Protein AF-A0A0F9A7Q0-F1 (afdb_monomer_lite)

Foldseek 3Di:
DWADWDAQPPPSQDIDTDPDPPDRHDCDCVRRVGPDPPVVVVVVVVVVVVVDPDPPPPDDDDDPDAPPPQFEAEAEDPVPPDPDPVVVVVVVVCCVVRVHPYYHYDD

Radius of gyration: 23.17 Å; chains: 1; bounding box: 62×39×36 Å

Organism: NCBI:txid412755

Structure (mmCIF, N/CA/C/O backbone):
data_AF-A0A0F9A7Q0-F1
#
_entry.id   AF-A0A0F9A7Q0-F1
#
loop_
_atom_site.group_PDB
_atom_site.id
_atom_site.type_symbol
_atom_site.label_atom_id
_atom_site.label_alt_id
_atom_site.label_comp_id
_atom_site.label_asym_id
_atom_site.label_entity_id
_atom_site.label_seq_id
_atom_site.pdbx_PDB_ins_code
_atom_site.Cartn_x
_atom_site.Cartn_y
_atom_site.Cartn_z
_atom_site.occupancy
_atom_site.B_iso_or_equiv
_atom_site.auth_seq_id
_atom_site.auth_comp_id
_atom_site.auth_asym_id
_atom_site.auth_atom_id
_atom_site.pdbx_PDB_model_num
ATOM 1 N N . MET A 1 1 ? 47.672 14.421 0.018 1.00 57.84 1 MET A N 1
ATOM 2 C CA . MET A 1 1 ? 47.319 13.352 0.974 1.00 57.84 1 MET A CA 1
ATOM 3 C C . MET A 1 1 ? 45.820 13.161 0.885 1.00 57.84 1 MET A C 1
ATOM 5 O O . MET A 1 1 ? 45.099 14.095 1.209 1.00 57.84 1 MET A O 1
ATOM 9 N N . GLY A 1 2 ? 45.382 12.035 0.327 1.00 74.44 2 GLY A N 1
ATOM 10 C CA . GLY A 1 2 ? 43.967 11.666 0.290 1.00 74.44 2 GLY A CA 1
ATOM 11 C C . GLY A 1 2 ? 43.498 11.182 1.659 1.00 74.44 2 GLY A C 1
ATOM 12 O O . GLY A 1 2 ? 44.314 10.722 2.464 1.00 74.44 2 GLY A O 1
ATOM 13 N N . TYR A 1 3 ? 42.209 11.321 1.946 1.00 83.44 3 TYR A N 1
ATOM 14 C CA . TYR A 1 3 ? 41.614 10.729 3.142 1.00 83.44 3 TYR A CA 1
ATOM 15 C C . TYR A 1 3 ? 41.333 9.242 2.888 1.00 83.44 3 TYR A C 1
ATOM 17 O O . TYR A 1 3 ? 41.142 8.825 1.750 1.00 83.44 3 TYR A O 1
ATOM 25 N N . ALA A 1 4 ? 41.294 8.420 3.939 1.00 87.56 4 ALA A N 1
ATOM 26 C CA . ALA A 1 4 ? 40.881 7.027 3.782 1.00 87.56 4 ALA A CA 1
ATOM 27 C C . ALA A 1 4 ? 39.447 6.954 3.233 1.00 87.56 4 ALA A C 1
ATOM 29 O O . ALA A 1 4 ? 38.586 7.745 3.634 1.00 87.56 4 ALA A O 1
ATOM 30 N N . LYS A 1 5 ? 39.205 5.997 2.335 1.00 87.69 5 LYS A N 1
ATOM 31 C CA . LYS A 1 5 ? 37.871 5.722 1.805 1.00 87.69 5 LYS A CA 1
ATOM 32 C C . LYS A 1 5 ? 36.911 5.309 2.926 1.00 87.69 5 LYS A C 1
ATOM 34 O O . LYS A 1 5 ? 37.328 4.732 3.932 1.00 87.69 5 LYS A O 1
ATOM 39 N N . ARG A 1 6 ? 35.635 5.664 2.775 1.00 85.81 6 ARG A N 1
ATOM 40 C CA . ARG A 1 6 ? 34.552 5.382 3.729 1.00 85.81 6 ARG A CA 1
ATOM 41 C C . ARG A 1 6 ? 33.259 5.075 2.976 1.00 85.81 6 ARG A C 1
ATOM 43 O O . ARG A 1 6 ? 33.070 5.546 1.857 1.00 85.81 6 ARG A O 1
ATOM 50 N N . TRP A 1 7 ? 32.363 4.321 3.598 1.00 85.44 7 TRP A N 1
ATOM 51 C CA . TRP A 1 7 ? 31.025 4.054 3.061 1.00 85.44 7 TRP A CA 1
ATOM 52 C C . TRP A 1 7 ? 30.075 5.249 3.270 1.00 85.44 7 TRP A C 1
ATOM 54 O O . TRP A 1 7 ? 30.221 5.975 4.255 1.00 85.44 7 TRP A O 1
ATOM 64 N N . CYS A 1 8 ? 29.136 5.493 2.336 1.00 82.25 8 CYS A N 1
ATOM 65 C CA . CYS A 1 8 ? 28.117 6.553 2.479 1.00 82.25 8 CYS A CA 1
ATOM 66 C C . CYS A 1 8 ? 27.196 6.231 3.667 1.00 82.25 8 CYS A C 1
ATOM 68 O O . CYS A 1 8 ? 26.519 5.210 3.668 1.00 82.25 8 CYS A O 1
ATOM 70 N N . ASP A 1 9 ? 27.112 7.130 4.648 1.00 78.50 9 ASP A N 1
ATOM 71 C CA . ASP A 1 9 ? 26.349 6.902 5.886 1.00 78.50 9 ASP A CA 1
ATOM 72 C C . ASP A 1 9 ? 24.817 6.910 5.697 1.00 78.50 9 ASP A C 1
ATOM 74 O O . ASP A 1 9 ? 24.072 6.529 6.592 1.00 78.50 9 ASP A O 1
ATOM 78 N N . TYR A 1 10 ? 24.326 7.344 4.530 1.00 72.50 10 TYR A N 1
ATOM 79 C CA . TYR A 1 10 ? 22.889 7.436 4.251 1.00 72.50 10 TYR A CA 1
ATOM 80 C C . TYR A 1 10 ? 22.223 6.062 4.092 1.00 72.50 10 TYR A C 1
ATOM 82 O O . TYR A 1 10 ? 21.247 5.761 4.775 1.00 72.50 10 TYR A O 1
ATOM 90 N N . ASP A 1 11 ? 22.745 5.243 3.186 1.00 69.38 11 ASP A N 1
ATOM 91 C CA . ASP A 1 11 ? 22.187 3.947 2.780 1.00 69.38 11 ASP A CA 1
ATOM 92 C C . ASP A 1 11 ? 23.274 2.881 2.573 1.00 69.38 11 ASP A C 1
ATOM 94 O O . ASP A 1 11 ? 22.980 1.776 2.123 1.00 69.38 11 ASP A O 1
ATOM 98 N N . GLN A 1 12 ? 24.532 3.206 2.895 1.00 77.38 12 GLN A N 1
ATOM 99 C CA . GLN A 1 12 ? 25.690 2.339 2.687 1.00 77.38 12 GLN A CA 1
ATOM 100 C C . GLN A 1 12 ? 25.827 1.866 1.227 1.00 77.38 12 GLN A C 1
ATOM 102 O O . GLN A 1 12 ? 26.388 0.802 0.979 1.00 77.38 12 GLN A O 1
ATOM 107 N N . CYS A 1 13 ? 25.340 2.631 0.238 1.00 74.44 13 CYS A N 1
ATOM 108 C CA . CYS A 1 13 ? 25.290 2.140 -1.143 1.00 74.44 13 CYS A CA 1
ATOM 109 C C . CYS A 1 13 ? 26.637 2.160 -1.877 1.00 74.44 13 CYS A C 1
ATOM 111 O O . CYS A 1 13 ? 26.831 1.381 -2.810 1.00 74.44 13 CYS A O 1
ATOM 113 N N . CYS A 1 14 ? 27.582 3.019 -1.480 1.00 80.44 14 CYS A N 1
ATOM 114 C CA . CYS A 1 14 ? 28.896 3.077 -2.115 1.00 80.44 14 CYS A CA 1
ATOM 115 C C . CYS A 1 14 ? 30.024 3.486 -1.158 1.00 80.44 14 CYS A C 1
ATOM 117 O O . CYS A 1 14 ? 29.812 4.197 -0.171 1.00 80.44 14 CYS A O 1
ATOM 119 N N . GLU A 1 15 ? 31.248 3.078 -1.504 1.00 87.12 15 GLU A N 1
ATOM 120 C CA . GLU A 1 15 ? 32.485 3.543 -0.877 1.00 87.12 15 GLU A CA 1
ATOM 121 C C . GLU A 1 15 ? 33.048 4.754 -1.645 1.00 87.12 15 GLU A C 1
ATOM 123 O O . GLU A 1 15 ? 33.175 4.730 -2.874 1.00 87.12 15 GLU A O 1
ATOM 128 N N . PHE A 1 16 ? 33.398 5.827 -0.934 1.00 85.56 16 PHE A N 1
ATOM 129 C CA . PHE A 1 16 ? 33.901 7.069 -1.519 1.00 85.56 16 PHE A CA 1
ATOM 130 C C . PHE A 1 16 ? 35.101 7.632 -0.751 1.00 85.56 16 PHE A C 1
ATOM 132 O O . PHE A 1 16 ? 35.313 7.344 0.426 1.00 85.56 16 PHE A O 1
ATOM 139 N N . GLU A 1 17 ? 35.897 8.458 -1.431 1.00 88.81 17 GLU A N 1
ATOM 140 C CA . GLU A 1 17 ? 36.994 9.199 -0.807 1.00 88.81 17 GLU A CA 1
ATOM 141 C C . GLU A 1 17 ? 36.492 10.587 -0.367 1.00 88.81 17 GLU A C 1
ATOM 143 O O . GLU A 1 17 ? 36.051 11.377 -1.215 1.00 88.81 17 GLU A O 1
ATOM 148 N N . PRO A 1 18 ? 36.493 10.899 0.942 1.00 85.56 18 PRO A N 1
ATOM 149 C CA . PRO A 1 18 ? 35.973 12.169 1.424 1.00 85.56 18 PRO A CA 1
ATOM 150 C C . PRO A 1 18 ? 36.909 13.328 1.062 1.00 85.56 18 PRO A C 1
ATOM 152 O O . PRO A 1 18 ? 38.126 13.186 1.050 1.00 85.56 18 PRO A O 1
ATOM 155 N N . ARG A 1 19 ? 36.338 14.505 0.782 1.00 85.00 19 ARG A N 1
ATOM 156 C CA . ARG A 1 19 ? 37.074 15.757 0.514 1.00 85.00 19 ARG A CA 1
ATOM 157 C C . ARG A 1 19 ? 37.396 16.537 1.791 1.00 85.00 19 ARG A C 1
ATOM 159 O O . ARG A 1 19 ? 38.235 17.432 1.764 1.00 85.00 19 ARG A O 1
ATOM 166 N N . SER A 1 20 ? 36.735 16.209 2.900 1.00 83.12 20 SER A N 1
ATOM 167 C CA . SER A 1 20 ? 36.994 16.754 4.235 1.00 83.12 20 SER A CA 1
ATOM 168 C C . SER A 1 20 ? 36.858 15.662 5.296 1.00 83.12 20 SER A C 1
ATOM 170 O O . SER A 1 20 ? 36.106 14.705 5.129 1.00 83.12 20 SER A O 1
ATOM 172 N N . TRP A 1 21 ? 37.550 15.812 6.426 1.00 82.06 21 TRP A N 1
ATOM 173 C CA . TRP A 1 21 ? 37.581 14.806 7.500 1.00 82.06 21 TRP A CA 1
ATOM 174 C C . TRP A 1 21 ? 36.196 14.446 8.078 1.00 82.06 21 TRP A C 1
ATOM 176 O O . TRP A 1 21 ? 36.000 13.330 8.568 1.00 82.06 21 TRP A O 1
ATOM 186 N N . ASN A 1 22 ? 35.247 15.385 8.009 1.00 82.25 22 ASN A N 1
ATOM 187 C CA . ASN A 1 22 ? 33.873 15.270 8.501 1.00 82.25 22 ASN A CA 1
ATOM 188 C C . ASN A 1 22 ? 32.855 14.903 7.409 1.00 82.25 22 ASN A C 1
ATOM 190 O O . ASN A 1 22 ? 31.653 14.886 7.673 1.00 82.25 22 ASN A O 1
ATOM 194 N N . GLN A 1 23 ? 33.297 14.648 6.178 1.00 80.44 23 GLN A N 1
ATOM 195 C CA . GLN A 1 23 ? 32.393 14.238 5.118 1.00 80.44 23 GLN A CA 1
ATOM 196 C C . GLN A 1 23 ? 32.016 12.763 5.296 1.00 80.44 23 GLN A C 1
ATOM 198 O O . GLN A 1 23 ? 32.855 11.877 5.162 1.00 80.44 23 GLN A O 1
ATOM 203 N N . ILE A 1 24 ? 30.736 12.523 5.573 1.00 81.94 24 ILE A N 1
ATOM 204 C CA . ILE A 1 24 ? 30.155 11.184 5.780 1.00 81.94 24 ILE A CA 1
ATOM 205 C C . ILE A 1 24 ? 29.239 10.738 4.626 1.00 81.94 24 ILE A C 1
ATOM 207 O O . ILE A 1 24 ? 28.810 9.591 4.581 1.00 81.94 24 ILE A O 1
ATOM 211 N N . TYR A 1 25 ? 28.970 11.627 3.663 1.00 78.94 25 TYR A N 1
ATOM 212 C CA . TYR A 1 25 ? 28.100 11.356 2.515 1.00 78.94 25 TYR A CA 1
ATOM 213 C C . TYR A 1 25 ? 28.853 11.450 1.189 1.00 78.94 25 TYR A C 1
ATOM 215 O O . TYR A 1 25 ? 29.646 12.381 0.974 1.00 78.94 25 TYR A O 1
ATOM 223 N N . CYS A 1 26 ? 28.546 10.522 0.281 1.00 77.44 26 CYS A N 1
ATOM 224 C CA . CYS A 1 26 ? 29.075 10.533 -1.074 1.00 77.44 26 CYS A CA 1
ATOM 225 C C . CYS A 1 26 ? 28.435 11.666 -1.891 1.00 77.44 26 CYS A C 1
ATOM 227 O O . CYS A 1 26 ? 27.220 11.751 -2.037 1.00 77.44 26 CYS A O 1
ATOM 229 N N . TYR A 1 27 ? 29.267 12.552 -2.432 1.00 71.12 27 TYR A N 1
ATOM 230 C CA . TYR A 1 27 ? 28.821 13.695 -3.237 1.00 71.12 27 TYR A CA 1
ATOM 231 C C . TYR A 1 27 ? 28.665 13.354 -4.728 1.00 71.12 27 TYR A C 1
ATOM 233 O O . TYR A 1 27 ? 28.189 14.186 -5.499 1.00 71.12 27 TYR A O 1
ATOM 241 N N . ASP A 1 28 ? 29.122 12.169 -5.133 1.00 72.81 28 ASP A N 1
ATOM 242 C CA . ASP A 1 28 ? 29.139 11.719 -6.518 1.00 72.81 28 ASP A CA 1
ATOM 243 C C . ASP A 1 28 ? 27.748 11.211 -6.914 1.00 72.81 28 ASP A C 1
ATOM 245 O O . ASP A 1 28 ? 27.251 10.199 -6.407 1.00 72.81 28 ASP A O 1
ATOM 249 N N . VAL A 1 29 ? 27.103 11.971 -7.800 1.00 65.44 29 VAL A N 1
ATOM 250 C CA . VAL A 1 29 ? 25.735 11.702 -8.245 1.00 65.44 29 VAL A CA 1
ATOM 251 C C . VAL A 1 29 ? 25.677 10.515 -9.203 1.00 65.44 29 VAL A C 1
ATOM 253 O O . VAL A 1 29 ? 24.686 9.7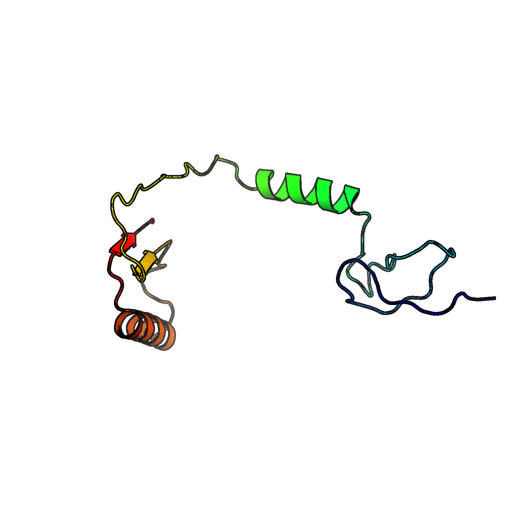91 -9.207 1.00 65.44 29 VAL A O 1
ATOM 256 N N . GLU A 1 30 ? 26.743 10.274 -9.962 1.00 65.31 30 GLU A N 1
ATOM 257 C CA . GLU A 1 30 ? 26.795 9.199 -10.953 1.00 65.31 30 GLU A CA 1
ATOM 258 C C . GLU A 1 30 ? 27.056 7.843 -10.294 1.00 65.31 30 GLU A C 1
ATOM 260 O O . GLU A 1 30 ? 26.478 6.840 -10.706 1.00 65.31 30 GLU A O 1
ATOM 265 N N . LYS A 1 31 ? 27.871 7.801 -9.231 1.00 64.69 31 LYS A N 1
ATOM 266 C CA . LYS A 1 31 ? 28.164 6.548 -8.510 1.00 64.69 31 LYS A CA 1
ATOM 267 C C . LYS A 1 31 ? 27.125 6.143 -7.473 1.00 64.69 31 LYS A C 1
ATOM 269 O O . LYS A 1 31 ? 26.948 4.955 -7.237 1.00 64.69 31 LYS A O 1
ATOM 274 N N . CYS A 1 32 ? 26.509 7.114 -6.808 1.00 61.25 32 CYS A N 1
ATOM 275 C CA . CYS A 1 32 ? 25.759 6.884 -5.570 1.00 61.25 32 CYS A CA 1
ATOM 276 C C . CYS A 1 32 ? 24.326 7.455 -5.646 1.00 61.25 32 CYS A C 1
ATOM 278 O O . CYS A 1 32 ? 23.698 7.691 -4.620 1.00 61.25 32 CYS A O 1
ATOM 280 N N . GLY A 1 33 ? 23.836 7.813 -6.845 1.00 61.91 33 GLY A N 1
ATOM 281 C CA . GLY A 1 33 ? 22.541 8.495 -7.038 1.00 61.91 33 GLY A CA 1
ATOM 282 C C . GLY A 1 33 ? 22.478 9.914 -6.450 1.00 61.91 33 GLY A C 1
ATOM 283 O O . GLY A 1 33 ? 21.438 10.572 -6.486 1.00 61.91 33 GLY A O 1
ATOM 284 N N . GLY A 1 34 ? 23.608 10.389 -5.921 1.00 55.41 34 GLY A N 1
ATOM 285 C CA . GLY A 1 34 ? 23.756 11.616 -5.161 1.00 55.41 34 GLY A CA 1
ATOM 286 C C . GLY A 1 34 ? 23.179 11.435 -3.766 1.00 55.41 34 GLY A C 1
ATOM 287 O O . GLY A 1 34 ? 21.992 11.694 -3.575 1.00 55.41 34 GLY A O 1
ATOM 288 N N . CYS A 1 35 ? 24.021 11.081 -2.779 1.00 59.00 35 CYS A N 1
ATOM 289 C CA . CYS A 1 35 ? 23.679 11.194 -1.354 1.00 59.00 35 CYS A CA 1
ATOM 290 C C . CYS A 1 35 ? 23.526 12.704 -1.028 1.00 59.00 35 CYS A C 1
ATOM 292 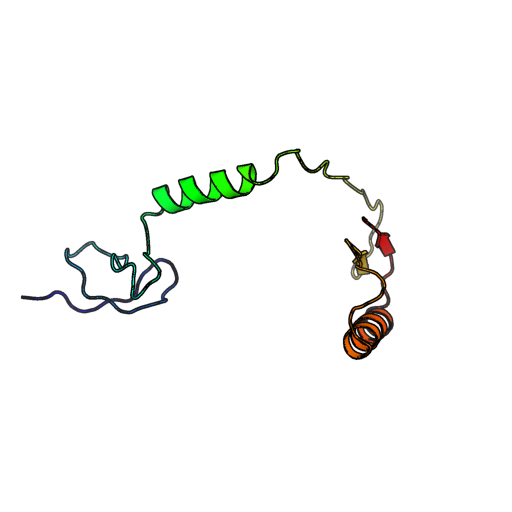O O . CYS A 1 35 ? 24.392 13.337 -0.418 1.00 59.00 35 CYS A O 1
ATOM 294 N N . LYS A 1 36 ? 22.459 13.340 -1.529 1.00 56.22 36 LYS A N 1
ATOM 295 C CA . LYS A 1 36 ? 22.159 14.758 -1.331 1.00 56.22 36 LYS A CA 1
ATOM 296 C C . LYS A 1 36 ? 21.855 14.993 0.142 1.00 56.22 36 LYS A C 1
ATOM 298 O O . LYS A 1 36 ? 21.333 14.122 0.836 1.00 56.22 36 LYS A O 1
ATOM 303 N N . ARG A 1 37 ? 22.228 16.180 0.635 1.00 57.66 37 ARG A N 1
ATOM 304 C CA . ARG A 1 37 ? 22.066 16.573 2.044 1.00 57.66 37 ARG A CA 1
ATOM 305 C C . ARG A 1 37 ? 20.656 16.215 2.515 1.00 57.66 37 ARG A C 1
ATOM 307 O O . ARG A 1 37 ? 19.701 16.499 1.797 1.00 57.66 37 ARG A O 1
ATOM 314 N N . LYS A 1 38 ? 20.524 15.685 3.736 1.00 56.03 38 LYS A N 1
ATOM 315 C CA . LYS A 1 38 ? 19.239 15.360 4.386 1.00 56.03 38 LYS A CA 1
ATOM 316 C C . LYS A 1 38 ? 18.143 16.402 4.096 1.00 56.03 38 LYS A C 1
ATOM 318 O O . LYS A 1 38 ? 17.060 16.030 3.674 1.00 56.03 38 LYS A O 1
ATOM 323 N N . ALA A 1 39 ? 18.478 17.692 4.186 1.00 55.56 39 ALA A N 1
ATOM 324 C CA . ALA A 1 39 ? 17.572 18.813 3.916 1.00 55.56 39 ALA A CA 1
ATOM 325 C C . ALA A 1 39 ? 17.051 18.918 2.462 1.00 55.56 39 ALA A C 1
ATOM 327 O O . ALA A 1 39 ? 15.944 19.398 2.236 1.00 55.56 39 ALA A O 1
ATOM 328 N N . GLU A 1 40 ? 17.825 18.504 1.458 1.00 56.81 40 GLU A N 1
ATOM 329 C CA . GLU A 1 40 ? 17.392 18.500 0.053 1.00 56.81 40 GLU A CA 1
ATOM 330 C C . GLU A 1 40 ? 16.487 17.295 -0.248 1.00 56.81 40 GLU A C 1
ATOM 332 O O . GLU A 1 40 ? 15.486 17.438 -0.950 1.00 56.81 40 GLU A O 1
ATOM 337 N N . ASN A 1 41 ? 16.774 16.139 0.360 1.00 55.22 41 ASN A N 1
ATOM 338 C CA . ASN A 1 41 ? 15.894 14.967 0.309 1.00 55.22 41 ASN A CA 1
ATOM 339 C C . ASN A 1 41 ? 14.573 15.218 1.053 1.00 55.22 41 ASN A C 1
ATOM 341 O O . ASN A 1 41 ? 13.514 14.808 0.588 1.00 55.22 41 ASN A O 1
ATOM 345 N N . GLU A 1 42 ? 14.609 15.957 2.161 1.00 58.03 42 GLU A N 1
ATOM 346 C CA . GLU A 1 42 ? 13.424 16.376 2.917 1.00 58.03 42 GLU A CA 1
ATOM 347 C C . GLU A 1 42 ? 12.555 17.349 2.104 1.00 58.03 42 GLU A C 1
ATOM 349 O O . GLU A 1 42 ? 11.341 17.181 2.035 1.00 58.03 42 GLU A O 1
ATOM 354 N N . ARG A 1 43 ? 13.171 18.286 1.366 1.00 57.69 43 ARG A N 1
ATOM 355 C CA . ARG A 1 43 ? 12.459 19.138 0.393 1.00 57.69 43 ARG A CA 1
ATOM 356 C C . ARG A 1 43 ? 11.849 18.343 -0.764 1.00 57.69 43 ARG A C 1
ATOM 358 O O . ARG A 1 43 ? 10.757 18.681 -1.207 1.00 57.69 43 ARG A O 1
ATOM 365 N N . ARG A 1 44 ? 12.521 17.294 -1.253 1.00 53.88 44 ARG A N 1
ATOM 366 C CA . ARG A 1 44 ? 11.971 16.409 -2.296 1.00 53.88 44 ARG A CA 1
ATOM 367 C C . ARG A 1 44 ? 10.817 15.540 -1.790 1.00 53.88 44 ARG A C 1
ATOM 369 O O . ARG A 1 44 ? 9.838 15.411 -2.514 1.00 53.88 44 ARG A O 1
ATOM 376 N N . ARG A 1 45 ? 10.873 15.036 -0.551 1.00 53.56 45 ARG A N 1
ATOM 377 C CA . ARG A 1 45 ? 9.756 14.304 0.082 1.00 53.56 45 ARG A CA 1
ATOM 378 C C . ARG A 1 45 ? 8.463 15.118 0.118 1.00 53.56 45 ARG A C 1
ATOM 380 O O . ARG A 1 45 ? 7.399 14.573 -0.138 1.00 53.56 45 ARG A O 1
ATOM 387 N N . VAL A 1 46 ? 8.549 16.424 0.378 1.00 51.91 46 VAL A N 1
ATOM 388 C CA . VAL A 1 46 ? 7.366 17.305 0.385 1.00 51.91 46 VAL A CA 1
ATOM 389 C C . VAL A 1 46 ? 6.710 17.382 -1.005 1.00 51.91 46 VAL A C 1
ATOM 391 O O . VAL A 1 46 ? 5.486 17.474 -1.095 1.00 51.91 46 VAL A O 1
ATOM 394 N N . ASN A 1 47 ? 7.487 17.241 -2.084 1.00 52.25 47 ASN A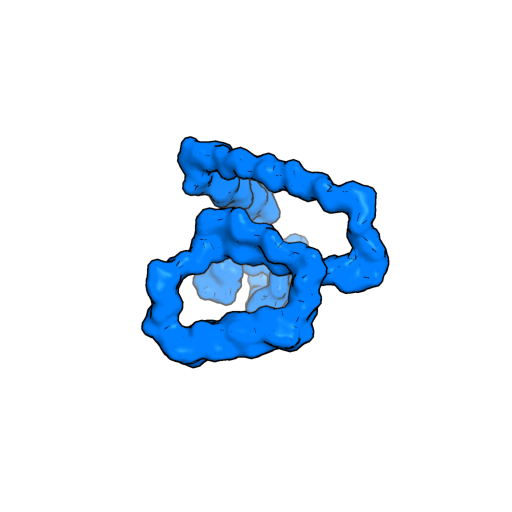 N 1
ATOM 395 C CA . ASN A 1 47 ? 6.971 17.262 -3.454 1.00 52.25 47 ASN A CA 1
ATOM 396 C C . ASN A 1 47 ? 6.272 15.964 -3.880 1.00 52.25 47 ASN A C 1
ATOM 398 O O . ASN A 1 47 ? 5.397 16.035 -4.732 1.00 52.25 47 ASN A O 1
ATOM 402 N N . GLU A 1 48 ? 6.578 14.804 -3.291 1.00 48.94 48 GLU A N 1
ATOM 403 C CA . GLU A 1 48 ? 5.818 13.572 -3.572 1.00 48.94 48 GLU A CA 1
ATOM 404 C C . GLU A 1 48 ? 4.377 13.671 -3.057 1.00 48.94 48 GLU A C 1
ATOM 406 O O . GLU A 1 48 ? 3.444 13.252 -3.734 1.00 48.94 48 GLU A O 1
ATOM 411 N N . THR A 1 49 ? 4.164 14.325 -1.912 1.00 48.53 49 THR A N 1
ATOM 412 C CA . THR A 1 49 ? 2.814 14.665 -1.424 1.00 48.53 49 THR A CA 1
ATOM 413 C C . THR A 1 49 ? 2.070 15.634 -2.341 1.00 48.53 49 THR A C 1
ATOM 415 O O . THR A 1 49 ? 0.844 15.613 -2.371 1.00 48.53 49 THR A O 1
ATOM 418 N N . ALA A 1 50 ? 2.797 16.473 -3.083 1.00 48.78 50 ALA A N 1
ATOM 419 C CA . ALA A 1 50 ? 2.228 17.442 -4.014 1.00 48.78 50 ALA A CA 1
ATOM 420 C C . ALA A 1 50 ? 1.901 16.845 -5.398 1.00 48.78 50 ALA A C 1
ATOM 422 O O . ALA A 1 50 ? 1.279 17.524 -6.208 1.00 48.78 50 ALA A O 1
ATOM 423 N N . LEU A 1 51 ? 2.284 15.588 -5.673 1.00 50.94 51 LEU A N 1
ATOM 424 C CA . LEU A 1 51 ? 1.924 14.879 -6.913 1.00 50.94 51 LEU A CA 1
ATOM 425 C C . LEU A 1 51 ? 0.453 14.431 -6.950 1.00 50.94 51 LEU A C 1
ATOM 427 O O . LEU A 1 51 ? -0.005 13.919 -7.968 1.00 50.94 51 LEU A O 1
ATOM 431 N N . PHE A 1 52 ? -0.294 14.609 -5.860 1.00 45.84 52 PHE A N 1
ATOM 432 C CA . PHE A 1 52 ? -1.719 14.308 -5.806 1.00 45.84 52 PHE A CA 1
ATOM 433 C C . PHE A 1 52 ? -2.515 15.613 -5.924 1.00 45.84 52 PHE A C 1
ATOM 435 O O . PHE A 1 52 ? -2.641 16.358 -4.957 1.00 45.84 52 PHE A O 1
ATOM 442 N N . GLU A 1 53 ? -3.061 15.889 -7.115 1.00 52.19 53 GLU A N 1
ATOM 443 C CA . GLU A 1 53 ? -3.878 17.087 -7.403 1.00 52.19 53 GLU A CA 1
ATOM 444 C C . GLU A 1 53 ? -5.170 17.163 -6.563 1.00 52.19 53 GLU A C 1
ATOM 446 O O . GLU A 1 53 ? -5.769 18.228 -6.432 1.00 52.19 53 GLU A O 1
ATOM 451 N N . ILE A 1 54 ? -5.584 16.046 -5.952 1.00 53.25 54 ILE A N 1
ATOM 452 C CA . ILE A 1 54 ? -6.741 15.944 -5.059 1.00 53.25 54 ILE A CA 1
ATOM 453 C C . ILE A 1 54 ? -6.296 15.188 -3.794 1.00 53.25 54 ILE A C 1
ATOM 455 O O . ILE A 1 54 ? -5.714 14.104 -3.921 1.00 53.25 54 ILE A O 1
ATOM 459 N N . PRO A 1 55 ? -6.559 15.700 -2.573 1.00 55.12 55 PRO A N 1
ATOM 460 C CA . PRO A 1 55 ? -6.319 14.946 -1.348 1.00 55.12 55 PRO A CA 1
ATOM 461 C C . PRO A 1 55 ? -7.082 13.623 -1.424 1.00 55.12 55 PRO A C 1
ATOM 463 O O . PRO A 1 55 ? -8.303 13.627 -1.571 1.00 55.12 55 PRO A O 1
ATOM 466 N N . ARG A 1 56 ? -6.382 12.484 -1.336 1.00 54.16 56 ARG A N 1
ATOM 467 C CA . ARG A 1 56 ? -7.055 11.186 -1.211 1.00 54.16 56 ARG A CA 1
ATOM 468 C C . ARG A 1 56 ? -7.914 11.244 0.048 1.00 54.16 56 ARG A C 1
ATOM 470 O O . ARG A 1 56 ? -7.381 11.385 1.148 1.00 54.16 56 ARG A O 1
ATOM 477 N N . GLU A 1 57 ? -9.232 11.177 -0.104 1.00 54.62 57 GLU A N 1
ATOM 478 C CA . GLU A 1 57 ? -10.130 11.028 1.034 1.00 54.62 57 GLU A CA 1
ATOM 479 C C . GLU A 1 57 ? -9.826 9.681 1.695 1.00 54.62 57 GLU A C 1
ATOM 481 O O . GLU A 1 57 ? -10.218 8.618 1.213 1.00 54.62 57 GLU A O 1
ATOM 486 N N . TYR A 1 58 ? -9.073 9.710 2.793 1.00 56.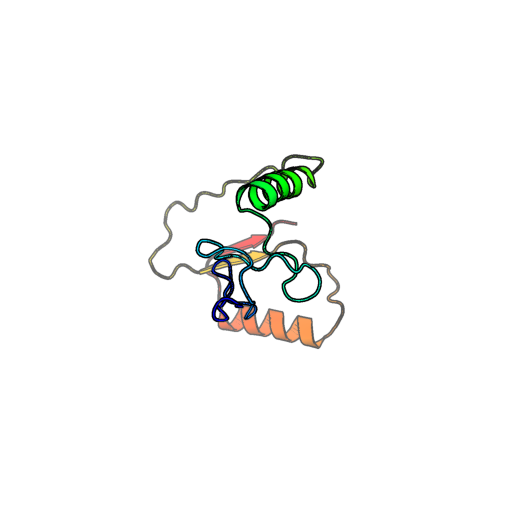75 58 TYR A N 1
ATOM 487 C CA . TYR A 1 58 ? -8.805 8.514 3.574 1.00 56.75 58 TYR A CA 1
ATOM 488 C C . TYR A 1 58 ? -10.106 8.068 4.241 1.00 56.75 58 TYR A C 1
ATOM 490 O O . TYR A 1 58 ? -10.530 8.625 5.258 1.00 56.75 58 TYR A O 1
ATOM 498 N N . LYS A 1 59 ? -10.751 7.036 3.692 1.00 58.34 59 LYS A N 1
ATOM 499 C CA . LYS A 1 59 ? -11.855 6.365 4.379 1.00 58.34 59 LYS A CA 1
ATOM 500 C C . LYS A 1 59 ? -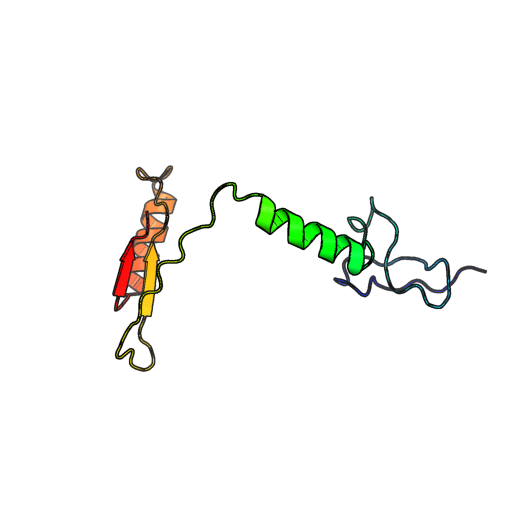11.291 5.588 5.563 1.00 58.34 59 LYS A C 1
ATOM 502 O O . LYS A 1 59 ? -10.628 4.569 5.405 1.00 58.34 59 LYS A O 1
ATOM 507 N N . THR A 1 60 ? -11.556 6.084 6.768 1.00 62.50 60 THR A N 1
ATOM 508 C CA . THR A 1 60 ? -11.203 5.373 7.999 1.00 62.50 60 THR A CA 1
ATOM 509 C C . THR A 1 60 ? -12.274 4.326 8.290 1.00 62.50 60 THR A C 1
ATOM 511 O O . THR A 1 60 ? -13.386 4.672 8.689 1.00 62.50 60 THR A O 1
ATOM 514 N N . LEU A 1 61 ? -11.944 3.047 8.119 1.00 66.81 61 LEU A N 1
ATOM 515 C CA . LEU A 1 61 ? -12.789 1.934 8.552 1.00 66.81 61 LEU A CA 1
ATOM 516 C C . LEU A 1 61 ? -12.391 1.520 9.972 1.00 66.81 61 LEU A C 1
ATOM 518 O O . LEU A 1 61 ? -11.244 1.162 10.228 1.00 66.81 61 LEU A O 1
ATOM 522 N N . LYS A 1 62 ? -13.338 1.588 10.914 1.00 70.62 62 LYS A N 1
ATOM 523 C CA . LYS A 1 62 ? -13.138 1.112 12.290 1.00 70.62 62 LYS A CA 1
ATOM 524 C C . LYS A 1 62 ? -13.674 -0.310 12.414 1.00 70.62 62 LYS A C 1
ATOM 526 O O . LYS A 1 62 ? -14.875 -0.514 12.272 1.00 70.62 62 LYS A O 1
ATOM 531 N N . ILE A 1 63 ? -12.798 -1.264 12.722 1.00 73.19 63 ILE A N 1
ATOM 532 C CA . ILE A 1 63 ? -13.176 -2.651 13.022 1.00 73.19 63 ILE A CA 1
ATOM 533 C C . ILE A 1 63 ? -13.353 -2.753 14.547 1.00 73.19 63 ILE A C 1
ATOM 535 O O . ILE A 1 63 ? -12.370 -2.643 15.277 1.00 73.19 63 ILE A O 1
ATOM 539 N N . PRO A 1 64 ? -14.588 -2.889 15.065 1.00 64.19 64 PRO A N 1
ATOM 540 C CA . PRO A 1 64 ? -14.871 -2.701 16.490 1.00 64.19 64 PRO A CA 1
ATOM 541 C C . PRO A 1 64 ? -14.331 -3.822 17.390 1.00 64.19 64 PRO A C 1
ATOM 543 O O . PRO A 1 64 ? -14.102 -3.580 18.573 1.00 64.19 64 PRO A O 1
ATOM 546 N N . LYS A 1 65 ? -14.144 -5.037 16.857 1.00 70.19 65 LYS A N 1
ATOM 547 C CA . LYS A 1 65 ? -13.585 -6.197 17.568 1.00 70.19 65 LYS A CA 1
ATOM 548 C C . LYS A 1 65 ? -12.833 -7.092 16.582 1.00 70.19 65 LYS A C 1
ATOM 550 O O . LYS A 1 65 ? -13.455 -7.908 15.912 1.00 70.19 65 LYS A O 1
ATOM 555 N N . ALA A 1 66 ? -11.519 -6.925 16.499 1.00 77.38 66 ALA A N 1
ATOM 556 C CA . ALA A 1 66 ? -10.634 -7.849 15.799 1.00 77.38 66 ALA A CA 1
ATOM 557 C C . ALA A 1 66 ? -9.942 -8.731 16.857 1.00 77.38 66 ALA A C 1
ATOM 559 O O . ALA A 1 66 ? -9.216 -8.180 17.686 1.00 77.38 66 ALA A O 1
ATOM 560 N N . PRO A 1 67 ? -10.212 -10.048 16.919 1.00 80.62 67 PRO A N 1
ATOM 561 C CA . PRO A 1 67 ? -9.441 -10.955 17.767 1.00 80.62 67 PRO A CA 1
ATOM 562 C C . PRO A 1 67 ? -7.981 -11.041 17.298 1.00 80.62 67 PRO A C 1
ATOM 564 O O . PRO A 1 67 ? -7.658 -10.690 16.162 1.00 80.62 67 PRO A O 1
ATOM 567 N N . ASP A 1 68 ? -7.093 -11.540 18.156 1.00 75.62 68 ASP A N 1
ATOM 568 C CA . ASP A 1 68 ? -5.721 -11.838 17.740 1.00 75.62 68 ASP A CA 1
ATOM 569 C C . ASP A 1 68 ? -5.734 -12.843 16.581 1.00 75.62 68 ASP A C 1
ATOM 571 O O . ASP A 1 68 ? -6.401 -13.877 16.639 1.00 75.62 68 ASP A O 1
ATOM 575 N N . GLY A 1 69 ? -5.009 -12.514 15.511 1.00 81.00 69 GLY A N 1
ATOM 576 C CA . GLY A 1 69 ? -4.997 -13.301 14.279 1.00 81.00 69 GLY A CA 1
ATOM 577 C C . GLY A 1 69 ? -6.109 -12.967 13.280 1.00 81.00 69 GLY A C 1
ATOM 578 O O . GLY A 1 69 ? -6.228 -13.686 12.296 1.00 81.00 69 GLY A O 1
ATOM 579 N N . TYR A 1 70 ? -6.886 -11.896 13.487 1.00 85.19 70 TYR A N 1
ATOM 580 C CA . TYR A 1 70 ? -7.876 -11.424 12.510 1.00 85.19 70 TYR A CA 1
ATOM 581 C C . TYR A 1 70 ? -7.202 -10.961 11.211 1.00 85.19 70 TYR A C 1
ATOM 583 O O . TYR A 1 70 ? -6.417 -10.006 11.201 1.00 85.19 70 TYR A O 1
ATOM 591 N N . LYS A 1 71 ? -7.508 -11.636 10.106 1.00 85.62 71 LYS A N 1
ATOM 592 C CA . LYS A 1 71 ? -6.902 -11.418 8.791 1.00 85.62 71 LYS A CA 1
ATOM 593 C C . LYS A 1 71 ? -7.793 -10.520 7.950 1.00 85.62 71 LYS A C 1
ATOM 595 O O . LYS A 1 71 ? -8.951 -10.834 7.696 1.00 85.62 71 LYS A O 1
ATOM 600 N N . VAL A 1 72 ? -7.234 -9.417 7.472 1.00 85.12 72 VAL A N 1
ATOM 601 C CA . VAL A 1 72 ? -7.934 -8.479 6.591 1.00 85.12 72 VAL A CA 1
ATOM 602 C C . VAL A 1 72 ? -7.198 -8.422 5.264 1.00 85.12 72 VAL A C 1
ATOM 604 O O . VAL A 1 72 ? -5.982 -8.232 5.250 1.00 85.12 72 VAL A O 1
ATOM 607 N N . ILE A 1 73 ? -7.925 -8.555 4.157 1.00 85.12 73 ILE A N 1
ATOM 608 C CA . ILE A 1 73 ? -7.408 -8.268 2.819 1.00 85.12 73 ILE A CA 1
ATOM 609 C C . ILE A 1 73 ? -8.027 -6.964 2.315 1.00 85.12 73 ILE A C 1
ATOM 611 O O . ILE A 1 73 ? -9.227 -6.735 2.464 1.00 85.12 73 ILE A O 1
ATOM 615 N N . ILE A 1 74 ? -7.198 -6.091 1.746 1.00 83.69 74 ILE A N 1
ATOM 616 C CA . ILE A 1 74 ? -7.644 -4.851 1.108 1.00 83.69 74 ILE A CA 1
ATOM 617 C C . ILE A 1 74 ? -7.317 -4.959 -0.375 1.00 83.69 74 ILE A C 1
ATOM 619 O O . ILE A 1 74 ? -6.154 -5.068 -0.757 1.00 83.69 74 ILE A O 1
ATOM 623 N N . VAL A 1 75 ? -8.357 -4.934 -1.191 1.00 78.00 75 VAL A N 1
ATOM 624 C CA . VAL A 1 75 ? -8.325 -5.111 -2.635 1.00 78.00 75 VAL A CA 1
ATOM 625 C C . VAL A 1 75 ? -8.514 -3.732 -3.253 1.00 78.00 75 VAL A C 1
ATOM 627 O O . VAL A 1 75 ? -9.610 -3.182 -3.203 1.00 78.00 75 VAL A O 1
ATOM 630 N N . ASN A 1 76 ? -7.436 -3.152 -3.776 1.00 73.31 76 ASN A N 1
ATOM 631 C CA . ASN A 1 76 ? -7.472 -1.878 -4.498 1.00 73.31 76 ASN A CA 1
ATOM 632 C C . ASN A 1 76 ? -7.198 -2.130 -5.979 1.00 73.31 76 ASN A C 1
ATOM 634 O O . ASN A 1 76 ? -6.360 -2.979 -6.292 1.00 73.31 76 ASN A O 1
ATOM 638 N N . ASP A 1 77 ? -7.852 -1.361 -6.842 1.00 64.81 77 ASP A N 1
ATOM 639 C CA . ASP A 1 77 ? -7.658 -1.226 -8.286 1.00 64.81 77 ASP A CA 1
ATOM 640 C C . ASP A 1 77 ? -7.271 -2.552 -8.939 1.00 64.81 77 ASP A C 1
ATOM 642 O O . ASP A 1 77 ? -6.218 -2.702 -9.572 1.00 64.81 77 ASP A O 1
ATOM 646 N N . THR A 1 78 ? -8.129 -3.561 -8.778 1.00 61.56 78 THR A N 1
ATOM 647 C CA . THR A 1 78 ? -7.989 -4.786 -9.560 1.00 61.56 78 THR A CA 1
ATOM 648 C C . THR A 1 78 ? -8.311 -4.411 -10.996 1.00 61.56 78 THR A C 1
ATOM 650 O O . THR A 1 78 ? -9.480 -4.285 -11.356 1.00 61.56 78 THR A O 1
ATOM 653 N N . GLN A 1 79 ? -7.280 -4.178 -11.809 1.00 61.66 79 GLN A N 1
ATOM 654 C CA . GLN A 1 79 ? -7.403 -3.980 -13.252 1.00 61.66 79 GLN A CA 1
ATOM 655 C C . GLN A 1 79 ? -7.927 -5.275 -13.885 1.00 61.66 79 GLN A C 1
ATOM 657 O O . GLN A 1 79 ? -7.166 -6.067 -14.430 1.00 61.66 79 GLN A O 1
ATOM 662 N N . ILE A 1 80 ? -9.226 -5.527 -13.737 1.00 60.12 80 ILE A N 1
ATOM 663 C CA . ILE A 1 80 ? -9.920 -6.683 -14.291 1.00 60.12 80 ILE A CA 1
ATOM 664 C C . ILE A 1 80 ? -10.307 -6.328 -15.736 1.00 60.12 80 ILE A C 1
ATOM 666 O O . ILE A 1 80 ? -10.898 -5.269 -15.962 1.00 60.12 80 ILE A O 1
ATOM 670 N N . PRO A 1 81 ? -10.018 -7.197 -16.720 1.00 60.09 81 PRO A N 1
ATOM 671 C CA . PRO A 1 81 ? -9.453 -8.539 -16.571 1.00 60.09 81 PRO A CA 1
ATOM 672 C C . PRO A 1 81 ? -7.956 -8.528 -16.242 1.00 60.09 81 PRO A C 1
ATOM 674 O O . PRO A 1 81 ? -7.205 -7.722 -16.789 1.00 60.09 81 PRO A O 1
ATOM 677 N N . PHE A 1 82 ? -7.524 -9.472 -15.393 1.00 67.06 82 PHE A N 1
ATOM 678 C CA . PHE A 1 82 ? -6.100 -9.709 -15.155 1.00 67.06 82 PHE A CA 1
ATOM 679 C C . PHE A 1 82 ? -5.378 -9.899 -16.490 1.00 67.06 82 PHE A C 1
ATOM 681 O O . PHE A 1 82 ? -5.877 -10.578 -17.389 1.00 67.06 82 PHE A O 1
ATOM 688 N N . GLN A 1 83 ? -4.198 -9.294 -16.610 1.00 73.25 83 GLN A N 1
ATOM 689 C CA . GLN A 1 83 ? -3.458 -9.271 -17.871 1.00 73.25 83 GLN A CA 1
ATOM 690 C C . GLN A 1 83 ? -2.945 -10.665 -18.279 1.00 73.25 83 GLN A C 1
ATOM 692 O O . GLN A 1 83 ? -2.706 -10.899 -19.463 1.00 73.25 83 GLN A O 1
ATOM 697 N N . ASP A 1 84 ? -2.808 -11.599 -17.328 1.00 80.31 84 ASP A N 1
ATOM 698 C CA . ASP A 1 84 ? -2.371 -12.971 -17.585 1.00 80.31 84 ASP A CA 1
ATOM 699 C C . ASP A 1 84 ? -2.932 -14.010 -16.583 1.00 80.31 84 ASP A C 1
ATOM 701 O O . ASP A 1 84 ? -3.210 -13.713 -15.419 1.00 80.31 84 ASP A O 1
ATOM 705 N N . ASP A 1 85 ? -3.058 -15.262 -17.046 1.00 79.62 85 ASP A N 1
ATOM 706 C CA . ASP A 1 85 ? -3.600 -16.409 -16.288 1.00 79.62 85 ASP A CA 1
ATOM 707 C C . ASP A 1 85 ? -2.735 -16.805 -15.078 1.00 79.62 85 ASP A C 1
ATOM 709 O O . ASP A 1 85 ? -3.249 -17.310 -14.081 1.00 79.62 85 ASP A O 1
ATOM 713 N N . LYS A 1 86 ? -1.414 -16.573 -15.119 1.00 80.06 86 LYS A N 1
ATOM 714 C CA . LYS A 1 86 ? -0.542 -16.921 -13.985 1.00 80.06 86 LYS A CA 1
ATOM 715 C C . LYS A 1 86 ? -0.788 -15.979 -12.815 1.00 80.06 86 LYS A C 1
ATOM 717 O O . LYS A 1 86 ? -0.832 -16.442 -11.677 1.00 80.06 86 LYS A O 1
ATOM 722 N N . THR A 1 87 ? -0.978 -14.693 -13.095 1.00 76.38 87 THR A N 1
ATOM 723 C CA . THR A 1 87 ? -1.336 -13.689 -12.091 1.00 76.38 87 THR A CA 1
ATOM 724 C C . THR A 1 87 ? -2.682 -14.014 -11.454 1.00 76.38 87 THR A C 1
ATOM 726 O O . THR A 1 87 ? -2.767 -14.016 -10.229 1.00 76.38 87 THR A O 1
ATOM 729 N N . LEU A 1 88 ? -3.694 -14.385 -12.249 1.00 79.75 88 LEU A N 1
ATOM 730 C CA . LEU A 1 88 ? -4.988 -14.826 -11.716 1.00 79.75 88 LEU A CA 1
ATOM 731 C C . LEU A 1 88 ? -4.821 -16.008 -10.746 1.00 79.75 88 LEU A C 1
ATOM 733 O O . LEU A 1 88 ? -5.229 -15.912 -9.592 1.00 79.75 88 LEU A O 1
ATOM 737 N N . ARG A 1 89 ? -4.136 -17.081 -11.164 1.00 80.88 89 ARG A N 1
ATOM 738 C CA . ARG A 1 89 ? -3.919 -18.264 -10.311 1.00 80.88 89 ARG A CA 1
ATOM 739 C C . ARG A 1 89 ? -3.121 -17.964 -9.047 1.00 80.88 89 ARG A C 1
ATOM 741 O O . ARG A 1 89 ? -3.374 -18.569 -8.011 1.00 80.88 89 ARG A O 1
ATOM 748 N N . ALA A 1 90 ? -2.134 -17.074 -9.126 1.00 82.81 90 ALA A N 1
ATOM 749 C CA . ALA A 1 90 ? -1.335 -16.688 -7.969 1.00 82.81 90 ALA A CA 1
ATOM 750 C C . ALA A 1 90 ? -2.170 -15.903 -6.949 1.00 82.81 90 ALA A C 1
ATOM 752 O O . ALA A 1 90 ? -2.075 -16.168 -5.751 1.00 82.81 90 ALA A O 1
ATOM 753 N N . VAL A 1 91 ? -3.012 -14.979 -7.421 1.00 81.88 91 VAL A N 1
ATOM 754 C CA . VAL A 1 91 ? -3.930 -14.208 -6.573 1.00 81.88 91 VAL A CA 1
ATOM 755 C C . VAL A 1 91 ? -4.979 -15.125 -5.947 1.00 81.88 91 VAL A C 1
ATOM 757 O O . VAL A 1 91 ? -5.177 -15.068 -4.738 1.00 81.88 91 VAL A O 1
ATOM 760 N N . GLU A 1 92 ? -5.590 -16.015 -6.730 1.00 82.75 92 GLU A N 1
ATOM 761 C CA . GLU A 1 92 ? -6.550 -17.007 -6.228 1.00 82.75 92 GLU A CA 1
ATOM 762 C C . GLU A 1 92 ? -5.911 -17.971 -5.220 1.00 82.75 92 GLU A C 1
ATOM 764 O O . GLU A 1 92 ? -6.498 -18.260 -4.178 1.00 82.75 92 GLU A O 1
ATOM 769 N N . GLY A 1 93 ? -4.692 -18.449 -5.493 1.00 87.75 93 GLY A N 1
ATOM 770 C CA . GLY A 1 93 ? -3.937 -19.307 -4.580 1.00 87.75 93 GLY A CA 1
ATOM 771 C C . GLY A 1 93 ? -3.651 -18.610 -3.253 1.00 87.75 93 GLY A C 1
ATOM 772 O O . GLY A 1 93 ? -3.970 -19.145 -2.195 1.00 87.75 93 GLY A O 1
ATOM 773 N N . 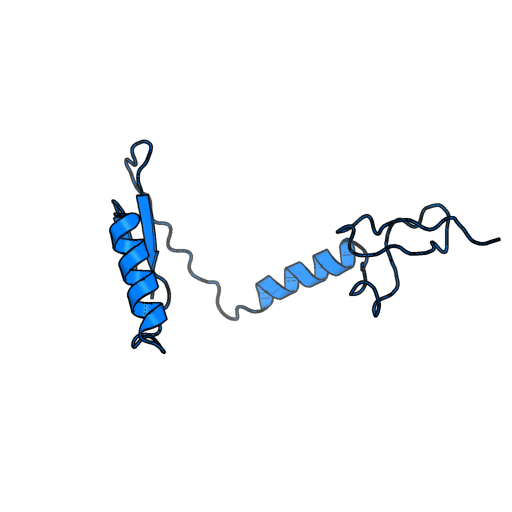PHE A 1 94 ? -3.150 -17.374 -3.310 1.00 86.88 94 PHE A N 1
ATOM 774 C CA . PHE A 1 94 ? -2.941 -16.561 -2.116 1.00 86.88 94 PHE A CA 1
ATOM 775 C C . PHE A 1 94 ? -4.239 -16.361 -1.331 1.00 86.88 94 PHE A C 1
ATOM 777 O O . PHE A 1 94 ? -4.232 -16.495 -0.114 1.00 86.88 94 PHE A O 1
ATOM 784 N N . TRP A 1 95 ? -5.356 -16.077 -2.002 1.00 86.81 95 TRP A N 1
ATOM 785 C CA . TRP A 1 95 ? -6.646 -15.882 -1.337 1.00 86.81 95 TRP A CA 1
ATOM 786 C C . TRP A 1 95 ? -7.107 -17.131 -0.584 1.00 86.81 95 TRP A C 1
ATOM 788 O O . TRP A 1 95 ? -7.548 -17.044 0.565 1.00 86.81 95 TRP A O 1
ATOM 798 N N . ASN A 1 96 ? -6.957 -18.292 -1.223 1.00 87.94 96 ASN A N 1
ATOM 799 C CA . ASN A 1 96 ? -7.314 -19.585 -0.653 1.00 87.94 96 ASN A CA 1
ATOM 800 C C . ASN A 1 96 ? -6.429 -19.965 0.539 1.00 87.94 96 ASN A C 1
ATOM 802 O O . ASN A 1 96 ? -6.942 -20.520 1.510 1.00 87.94 96 ASN A O 1
ATOM 806 N N . ASP A 1 97 ? -5.134 -19.650 0.486 1.00 88.69 97 ASP A N 1
ATOM 807 C CA . ASP A 1 97 ? -4.191 -19.915 1.577 1.00 88.69 97 ASP A CA 1
ATOM 808 C C . ASP A 1 97 ? -4.369 -18.919 2.731 1.00 88.69 97 ASP A C 1
ATOM 810 O O . ASP A 1 97 ? -4.307 -19.279 3.909 1.00 88.69 97 ASP A O 1
ATOM 814 N N . PHE A 1 98 ? -4.605 -17.648 2.400 1.00 88.88 98 PHE A N 1
ATOM 815 C CA . PHE A 1 98 ? -4.714 -16.569 3.369 1.00 88.88 98 PHE A CA 1
ATOM 816 C C . PHE A 1 98 ? -6.021 -16.644 4.160 1.00 88.88 98 PHE A C 1
ATOM 818 O O . PHE A 1 98 ? -5.991 -16.390 5.361 1.00 88.88 98 PHE A O 1
ATOM 825 N N . GLN A 1 99 ? -7.145 -17.033 3.542 1.00 89.69 99 GLN A N 1
ATOM 826 C CA . GLN A 1 99 ? -8.476 -17.133 4.170 1.00 89.69 99 GLN A CA 1
ATOM 827 C C . GLN A 1 99 ? -8.815 -15.911 5.049 1.00 89.69 99 GLN A C 1
ATOM 829 O O . GLN A 1 99 ? -8.833 -16.036 6.278 1.00 89.69 99 GLN A O 1
ATOM 834 N N . PRO A 1 100 ? -8.995 -14.716 4.461 1.00 88.94 100 PRO A N 1
ATOM 835 C CA . PRO A 1 100 ? -9.248 -13.499 5.225 1.00 88.94 100 PRO A CA 1
ATOM 836 C C . PRO A 1 100 ? -10.582 -13.571 5.983 1.00 88.94 100 PRO A C 1
ATOM 838 O O . PRO A 1 100 ? -11.579 -14.066 5.467 1.00 88.94 100 PRO A O 1
ATOM 841 N N . ASP A 1 101 ? -10.615 -13.017 7.194 1.00 86.62 101 ASP A N 1
ATOM 842 C CA . ASP A 1 101 ? -11.843 -12.832 7.975 1.00 86.62 101 ASP A CA 1
ATOM 843 C C . ASP A 1 101 ? -12.657 -11.619 7.489 1.00 86.62 101 ASP A C 1
ATOM 845 O O . ASP A 1 101 ? -13.856 -11.511 7.760 1.00 86.62 101 ASP A O 1
ATOM 849 N N . LEU A 1 102 ? -11.999 -10.684 6.794 1.00 85.62 102 LEU A N 1
ATOM 850 C CA . LEU A 1 102 ? -12.614 -9.499 6.206 1.00 85.62 102 LEU A CA 1
ATOM 851 C C . LEU A 1 102 ? -11.949 -9.122 4.884 1.00 85.62 102 LEU A C 1
ATOM 853 O O . LEU A 1 102 ? -10.730 -8.962 4.809 1.00 85.62 102 LEU A O 1
ATOM 857 N N . GLU A 1 103 ? -12.774 -8.882 3.871 1.00 84.88 103 GLU A N 1
ATOM 858 C CA . GLU A 1 103 ? -12.346 -8.390 2.565 1.00 84.88 103 GLU A CA 1
ATOM 859 C C . GLU A 1 103 ? -12.851 -6.965 2.345 1.00 84.88 103 GLU A C 1
ATOM 861 O O . GLU A 1 103 ? -14.045 -6.682 2.472 1.00 84.88 103 GLU A O 1
ATOM 866 N N . LEU A 1 104 ? -11.935 -6.050 2.035 1.00 80.12 104 LEU A N 1
ATOM 867 C CA . LEU A 1 104 ? -12.223 -4.640 1.808 1.00 80.12 104 LEU A CA 1
ATOM 868 C C . LEU A 1 104 ? -11.887 -4.269 0.369 1.00 80.12 104 LEU A C 1
ATOM 870 O O . LEU A 1 104 ? -10.721 -4.194 0.008 1.00 80.12 104 LEU A O 1
ATOM 874 N N . TYR A 1 105 ? -12.908 -3.991 -0.434 1.00 75.25 105 TYR A N 1
ATOM 875 C CA . TYR A 1 105 ? -12.749 -3.577 -1.825 1.00 75.25 105 TYR A CA 1
ATOM 876 C C . TYR A 1 105 ? -12.749 -2.053 -1.902 1.00 75.25 105 TYR A C 1
ATOM 878 O O . TYR A 1 105 ? -13.730 -1.402 -1.534 1.00 75.25 105 TYR A O 1
ATOM 886 N N . ASN A 1 106 ? -11.642 -1.479 -2.348 1.00 68.31 106 ASN A N 1
ATOM 887 C CA . ASN A 1 106 ? -11.438 -0.043 -2.421 1.00 68.31 106 ASN A CA 1
ATOM 888 C C . ASN A 1 106 ? -10.933 0.356 -3.810 1.00 68.31 106 ASN A C 1
ATOM 890 O O . ASN A 1 106 ? -9.828 0.874 -3.930 1.00 68.31 106 ASN A O 1
ATOM 894 N N . GLY A 1 107 ? -11.819 0.120 -4.790 1.00 54.50 107 GLY A N 1
ATOM 895 C CA . GLY A 1 107 ? -11.778 0.646 -6.159 1.00 54.50 107 GLY A CA 1
ATOM 896 C C . GLY A 1 107 ? -10.586 0.148 -6.922 1.00 54.50 107 GLY A C 1
ATOM 897 O O . GLY A 1 107 ? -9.520 0.737 -6.679 1.00 54.50 107 GLY A O 1
#

pLDDT: mean 71.74, std 12.84, range [45.84, 89.69]

Secondary structure (DSSP, 8-state):
-PPPPEE-TTT---EE--SSTT--S---HHHHS----HHHHHHHHHHHHTT-SS---------S---TT--EEEE----SSPS-HHHHHHHHHHHHHH--SEEEE--

Sequence (107 aa):
MGYAKRWCDYDQCCEFEPRSWNQIYCYDVEKCGGCKRKAENERRRVNETALFEIPREYKTLKIPKAPDGYKVIIVNDTQIPFQDDKTLRAVEGFWNDFQPDLELYNG